Protein AF-A0A9D7X287-F1 (afdb_monomer)

Sequence (91 aa):
MNKLLLFIFSIAYTISINASHVPGGNISYKCISPNTYEITLTVYEDCGTAFISSSPESINVSNSCGIPFSNSISLPNFVYQQEVSQLCDLL

Solvent-accessible surface area (backbone atoms only — not comparable to full-atom values): 6484 Å² total; per-residue (Å²): 117,72,69,61,53,53,52,53,53,60,55,60,73,70,64,82,82,85,82,87,73,74,82,44,67,49,79,51,74,42,81,78,49,93,98,37,69,51,74,49,79,46,77,46,67,82,80,86,75,84,82,84,66,93,60,65,50,74,46,79,56,86,68,93,83,75,67,92,70,72,45,69,43,74,43,80,84,78,87,70,89,75,88,77,76,79,80,76,78,90,123

Mean predicted aligned error: 8.75 Å

pLDDT: mean 84.32, std 9.67, range [56.28, 97.44]

Secondary structure (DSSP, 8-state):
-HHHHHHHHHHHTT-PPP-----EEEEEEEEEETTEEEEEEEEE-STT-SS--SS-EEEE---TT-----SEEEE----------------

Foldseek 3Di:
DVVVVVVVVVVVVPDDDDDADFPDKDWDWDDPDVVDIDIDIGTDGDPQPDDDDPAWDWAADDDPVPDDDDRIDTDGDDDPDDDPDDDDDPD

Structure (mmCIF, N/CA/C/O backbone):
data_AF-A0A9D7X287-F1
#
_entry.id   AF-A0A9D7X287-F1
#
loop_
_atom_site.group_PDB
_atom_site.id
_atom_site.type_symbol
_atom_site.label_atom_id
_atom_site.label_alt_id
_atom_site.label_comp_id
_atom_site.label_asym_id
_atom_site.label_entity_id
_atom_site.label_seq_id
_atom_site.pdbx_PDB_ins_code
_atom_site.Cartn_x
_atom_site.Cartn_y
_atom_site.Cartn_z
_atom_site.occupancy
_atom_site.B_iso_or_equiv
_atom_site.auth_seq_id
_atom_site.auth_comp_id
_atom_site.auth_asym_id
_atom_site.auth_atom_id
_atom_site.pdbx_PDB_model_num
ATOM 1 N N . MET A 1 1 ? 38.249 26.144 -17.984 1.00 61.00 1 MET A N 1
ATOM 2 C CA . MET A 1 1 ? 36.994 25.763 -17.293 1.00 61.00 1 MET A CA 1
ATOM 3 C C . MET A 1 1 ? 36.026 24.994 -18.203 1.00 61.00 1 MET A C 1
ATOM 5 O O . MET A 1 1 ? 35.390 24.066 -17.734 1.00 61.00 1 MET A O 1
ATOM 9 N N . ASN A 1 2 ? 3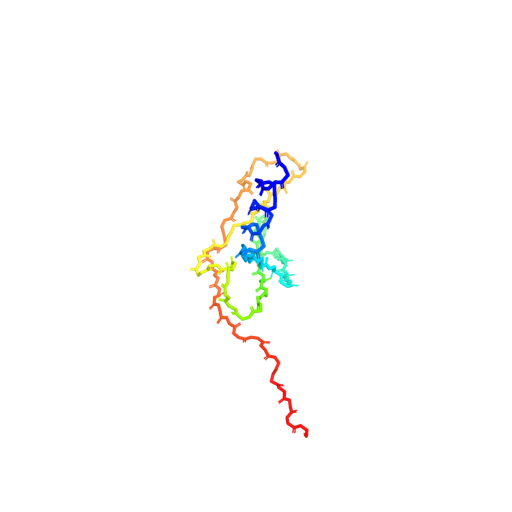5.990 25.269 -19.511 1.00 70.06 2 ASN A N 1
ATOM 10 C CA . ASN A 1 2 ? 35.014 24.687 -20.449 1.00 70.06 2 ASN A CA 1
ATOM 11 C C . ASN A 1 2 ? 35.227 23.180 -20.737 1.00 70.06 2 ASN A C 1
ATOM 13 O O . ASN A 1 2 ? 34.262 22.458 -20.957 1.00 70.06 2 ASN A O 1
ATOM 17 N N . LYS A 1 3 ? 36.475 22.681 -20.688 1.00 82.19 3 LYS A N 1
ATOM 18 C CA . LYS A 1 3 ? 36.797 21.257 -20.936 1.00 82.19 3 LYS A CA 1
ATOM 19 C C . LYS A 1 3 ? 36.353 20.318 -19.804 1.00 82.19 3 LYS A C 1
ATOM 21 O O . LYS A 1 3 ? 35.945 19.197 -20.072 1.00 82.19 3 LYS A O 1
ATOM 26 N N . LEU A 1 4 ? 36.406 20.789 -18.555 1.00 90.00 4 LEU A N 1
ATOM 27 C CA . LEU A 1 4 ? 35.963 20.020 -17.386 1.00 90.00 4 LEU A CA 1
ATOM 28 C C . LEU A 1 4 ? 34.440 19.823 -17.403 1.00 90.00 4 LEU A C 1
ATOM 30 O O . LEU A 1 4 ? 33.948 18.738 -17.124 1.00 90.00 4 LEU A O 1
ATOM 34 N N . LEU A 1 5 ? 33.706 20.863 -17.801 1.00 89.44 5 LEU A N 1
ATOM 35 C CA . LEU A 1 5 ? 32.249 20.837 -17.930 1.00 89.44 5 LEU A CA 1
ATOM 36 C C . LEU A 1 5 ? 31.781 19.824 -18.986 1.00 89.44 5 LEU A C 1
ATOM 38 O O . LEU A 1 5 ? 30.853 19.059 -18.740 1.00 89.44 5 LEU A O 1
ATOM 42 N N . LEU A 1 6 ? 32.475 19.767 -20.127 1.00 88.19 6 LEU A N 1
ATOM 43 C CA . LEU A 1 6 ? 32.209 18.784 -21.182 1.00 88.19 6 LEU A CA 1
ATOM 44 C C . LEU A 1 6 ? 32.461 17.343 -20.716 1.00 88.19 6 LEU A C 1
ATOM 46 O O . LEU A 1 6 ? 31.681 16.449 -21.032 1.00 88.19 6 LEU A O 1
ATOM 50 N N . PHE A 1 7 ? 33.515 17.125 -19.927 1.00 90.75 7 PHE A N 1
ATOM 51 C CA . PHE A 1 7 ? 33.812 15.813 -19.353 1.00 90.75 7 PHE A CA 1
ATOM 52 C C . PHE A 1 7 ? 32.723 15.355 -18.367 1.00 90.75 7 PHE A C 1
ATOM 54 O O . PHE A 1 7 ? 32.262 14.220 -18.443 1.00 90.75 7 PHE A O 1
ATOM 61 N N . ILE A 1 8 ? 32.243 16.256 -17.502 1.00 92.19 8 ILE A N 1
ATOM 62 C CA . ILE A 1 8 ? 31.147 15.973 -16.559 1.00 92.19 8 ILE A CA 1
ATOM 63 C C . ILE A 1 8 ? 29.847 15.632 -17.305 1.00 92.19 8 ILE A C 1
ATOM 65 O O . ILE A 1 8 ? 29.167 14.671 -16.947 1.00 92.19 8 ILE A O 1
ATOM 69 N N . PHE A 1 9 ? 29.519 16.369 -18.370 1.00 88.94 9 PHE A N 1
ATOM 70 C CA . PHE A 1 9 ? 28.322 16.110 -19.175 1.00 88.94 9 PHE A CA 1
ATOM 71 C C . PHE A 1 9 ? 28.377 14.748 -19.888 1.00 88.94 9 PHE A C 1
ATOM 73 O O . PHE A 1 9 ? 27.382 14.028 -19.930 1.00 88.94 9 PHE A O 1
ATOM 80 N N . SER A 1 10 ? 29.557 14.358 -20.382 1.00 88.56 10 SER A N 1
ATOM 81 C CA . SER A 1 10 ? 29.779 13.045 -21.000 1.00 88.56 10 SER A CA 1
ATOM 82 C C . SER A 1 10 ? 29.564 11.888 -20.022 1.00 88.56 10 SER A C 1
ATOM 84 O O . SER A 1 10 ? 29.048 10.849 -20.421 1.00 88.56 10 SER A O 1
ATOM 86 N N . ILE A 1 11 ? 29.953 12.051 -18.755 1.00 91.00 11 ILE A N 1
ATOM 87 C CA . ILE A 1 11 ? 29.745 11.033 -17.715 1.00 91.00 11 ILE A CA 1
ATOM 88 C C . ILE A 1 11 ? 28.261 10.925 -17.358 1.00 91.00 11 ILE A C 1
ATOM 90 O O . ILE A 1 11 ? 27.735 9.817 -17.269 1.00 91.00 11 ILE A O 1
ATOM 94 N N . ALA A 1 12 ? 27.564 12.054 -17.211 1.00 90.06 12 ALA A N 1
ATOM 95 C CA . ALA A 1 12 ? 26.144 12.068 -16.862 1.00 90.06 12 ALA A CA 1
ATOM 96 C C . ALA A 1 12 ? 25.266 11.313 -17.881 1.00 90.06 12 ALA A C 1
ATOM 98 O O . ALA A 1 12 ? 24.287 10.683 -17.493 1.00 90.06 12 ALA A O 1
ATOM 99 N N . TYR A 1 13 ? 25.649 11.310 -19.163 1.00 85.81 13 TYR A N 1
ATOM 100 C CA . T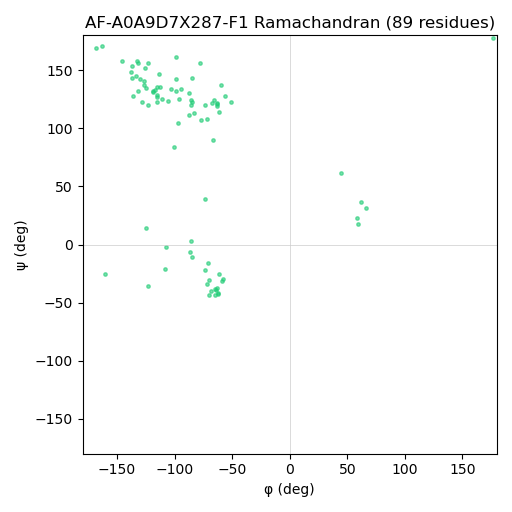YR A 1 13 ? 24.921 10.613 -20.231 1.00 85.81 13 TYR A CA 1
ATOM 101 C C . TYR A 1 13 ? 25.020 9.079 -20.165 1.00 85.81 13 TYR A C 1
ATOM 103 O O . TYR A 1 13 ? 24.247 8.383 -20.816 1.00 85.81 13 TYR A O 1
ATOM 111 N N . THR A 1 14 ? 25.969 8.537 -19.394 1.00 90.94 14 THR A N 1
ATOM 112 C CA . THR A 1 14 ? 26.140 7.080 -19.232 1.00 90.94 14 THR A CA 1
ATOM 113 C C . THR A 1 14 ? 25.263 6.489 -18.127 1.00 90.94 14 THR A C 1
ATOM 115 O O . THR A 1 14 ? 25.199 5.271 -17.970 1.00 90.94 14 THR A O 1
ATOM 118 N N . ILE A 1 15 ? 24.567 7.333 -17.361 1.00 89.94 15 ILE A N 1
ATOM 119 C CA . ILE A 1 15 ? 23.730 6.898 -16.245 1.00 89.94 15 ILE A CA 1
ATOM 120 C C . ILE A 1 15 ? 22.368 6.459 -16.787 1.00 89.94 15 ILE A C 1
ATOM 122 O O . ILE A 1 15 ? 21.582 7.275 -17.262 1.00 89.94 15 ILE A O 1
ATOM 126 N N . SER A 1 16 ? 22.076 5.162 -16.685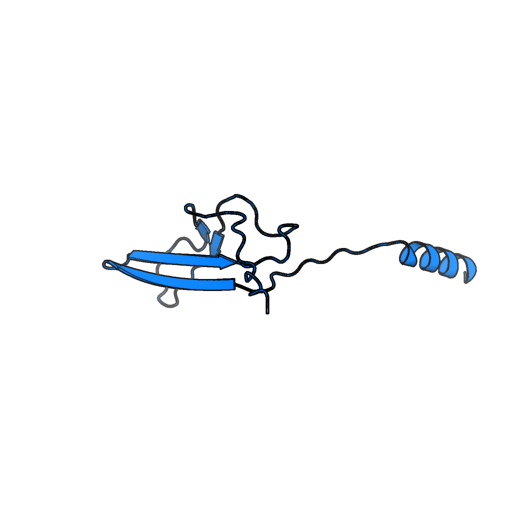 1.00 86.06 16 SER A N 1
ATOM 127 C CA . SER A 1 16 ? 20.727 4.634 -16.908 1.00 86.06 16 SER A CA 1
ATOM 128 C C . SER A 1 16 ? 19.920 4.754 -15.620 1.00 86.06 16 SER A C 1
ATOM 130 O O . SER A 1 16 ? 20.330 4.231 -14.583 1.00 86.06 16 SER A O 1
ATOM 132 N N . ILE A 1 17 ? 18.782 5.443 -15.680 1.00 82.56 17 ILE A N 1
ATOM 133 C CA . ILE A 1 17 ? 17.822 5.500 -14.576 1.00 82.56 17 ILE A CA 1
ATOM 134 C C . ILE A 1 17 ? 16.695 4.507 -14.848 1.00 82.56 17 ILE A C 1
ATOM 136 O O . ILE A 1 17 ? 16.150 4.467 -15.947 1.00 82.56 17 ILE A O 1
ATOM 140 N N . ASN A 1 18 ? 16.354 3.706 -13.842 1.00 80.62 18 ASN A N 1
ATOM 141 C CA . ASN A 1 18 ? 15.189 2.833 -13.886 1.00 80.62 18 ASN A CA 1
ATOM 142 C C . ASN A 1 18 ? 14.090 3.472 -13.042 1.00 80.62 18 ASN A C 1
ATOM 144 O O . ASN A 1 18 ? 14.343 3.908 -11.919 1.00 80.62 18 ASN A O 1
ATOM 148 N N . ALA A 1 19 ? 12.880 3.513 -13.580 1.00 76.06 19 ALA A N 1
ATOM 149 C CA . ALA A 1 19 ? 11.679 3.848 -12.838 1.00 76.06 19 ALA A CA 1
ATOM 150 C C . ALA A 1 19 ? 10.680 2.720 -13.056 1.00 76.06 19 ALA A C 1
ATOM 152 O O . ALA A 1 19 ? 10.568 2.198 -14.165 1.00 76.06 19 ALA A O 1
ATOM 153 N N . SER A 1 20 ? 9.951 2.359 -12.011 1.00 73.94 20 SER A N 1
ATOM 154 C CA . SER A 1 20 ? 8.773 1.514 -12.159 1.00 73.94 20 SER A CA 1
ATOM 155 C C . SER A 1 20 ? 7.574 2.235 -11.570 1.00 73.94 20 SER A C 1
ATOM 157 O O . SER A 1 20 ? 7.702 3.159 -10.765 1.00 73.94 20 SER A O 1
ATOM 159 N N . HIS A 1 21 ? 6.404 1.848 -12.050 1.00 78.88 21 HIS A N 1
ATOM 160 C CA . HIS A 1 21 ? 5.143 2.478 -11.721 1.00 78.88 21 HIS A CA 1
ATOM 161 C C . HIS A 1 21 ? 4.120 1.379 -11.474 1.00 78.88 21 HIS A C 1
ATOM 163 O O . HIS A 1 21 ? 4.134 0.361 -12.161 1.00 78.88 21 HIS A O 1
ATOM 169 N N . VAL A 1 22 ? 3.226 1.598 -10.514 1.00 83.31 22 VAL A N 1
ATOM 170 C CA . VAL A 1 22 ? 2.077 0.720 -10.298 1.00 83.31 22 VAL A CA 1
ATOM 171 C C . VAL A 1 22 ? 1.042 1.047 -11.380 1.00 83.31 22 VAL A C 1
ATOM 173 O O . VAL A 1 22 ? 0.439 2.117 -11.305 1.00 83.31 22 VAL A O 1
ATOM 176 N N . PRO A 1 23 ? 0.829 0.195 -12.405 1.00 84.94 23 PRO A N 1
ATOM 177 C CA . PRO A 1 23 ? -0.109 0.484 -13.495 1.00 84.94 23 PRO A CA 1
ATOM 178 C C . PRO A 1 23 ? -1.532 0.729 -12.989 1.00 84.94 23 PRO A C 1
ATOM 180 O O . PRO A 1 23 ? -2.272 1.513 -13.578 1.00 84.94 23 PRO A O 1
ATOM 183 N N . GLY A 1 24 ? -1.900 0.101 -11.873 1.00 88.06 24 GLY A N 1
ATOM 184 C CA . GLY A 1 24 ? -3.138 0.390 -11.178 1.00 88.06 24 GLY A CA 1
ATOM 185 C C . GLY A 1 24 ? -3.360 -0.524 -9.985 1.00 88.06 24 GLY A C 1
ATOM 186 O O . GLY A 1 24 ? -2.596 -1.447 -9.707 1.00 88.06 24 GLY A O 1
ATOM 187 N N . GLY A 1 25 ? -4.456 -0.272 -9.289 1.00 89.31 25 GLY A N 1
ATOM 188 C CA 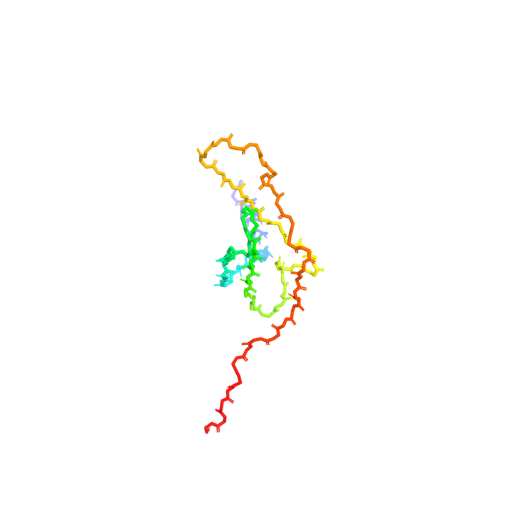. GLY A 1 25 ? -4.902 -1.094 -8.184 1.00 89.31 25 GLY A CA 1
ATOM 189 C C . GLY A 1 25 ? -6.321 -0.734 -7.782 1.00 89.31 25 GLY A C 1
ATOM 190 O O . GLY A 1 25 ? -6.877 0.273 -8.221 1.00 89.31 25 GLY A O 1
ATOM 191 N N . ASN A 1 26 ? -6.904 -1.575 -6.945 1.00 93.12 26 ASN A N 1
ATOM 192 C CA . ASN A 1 26 ? -8.215 -1.378 -6.364 1.00 93.12 26 ASN A CA 1
ATOM 193 C C . ASN A 1 26 ? -8.132 -1.619 -4.860 1.00 93.12 26 ASN A C 1
ATOM 195 O O . ASN A 1 26 ? -7.598 -2.636 -4.422 1.00 93.12 26 ASN A O 1
ATOM 199 N N . ILE A 1 27 ? -8.699 -0.705 -4.079 1.00 94.19 27 ILE A N 1
ATOM 200 C CA . ILE A 1 27 ? -8.908 -0.898 -2.647 1.00 94.19 27 ILE A CA 1
ATOM 201 C C . ILE A 1 27 ? -10.407 -0.924 -2.379 1.00 94.19 27 ILE A C 1
ATOM 203 O O . ILE A 1 27 ? -11.146 -0.029 -2.785 1.00 94.19 27 ILE A O 1
ATOM 207 N N . SER A 1 28 ? -10.861 -1.969 -1.702 1.00 95.81 28 SER A N 1
ATOM 208 C CA . SER A 1 28 ? -12.261 -2.139 -1.330 1.00 95.81 28 SER A CA 1
ATOM 209 C C . SER A 1 28 ? -12.379 -2.522 0.135 1.00 95.81 28 SER A C 1
ATOM 211 O O . SER A 1 28 ? -11.438 -3.044 0.735 1.00 95.81 28 SER A O 1
ATOM 213 N N . TYR A 1 29 ? -13.535 -2.230 0.719 1.00 94.06 29 TYR A N 1
ATOM 214 C CA . TYR A 1 29 ? -13.842 -2.589 2.092 1.00 94.06 29 TYR A CA 1
ATOM 215 C C . TYR A 1 29 ? -15.272 -3.107 2.194 1.00 94.06 29 TYR A C 1
ATOM 217 O O . TYR A 1 29 ? -16.169 -2.668 1.471 1.00 94.06 29 TYR A O 1
ATOM 225 N N . LYS A 1 30 ? -15.491 -4.029 3.127 1.00 96.00 30 LYS A N 1
ATOM 226 C CA . LYS A 1 30 ? -16.794 -4.624 3.405 1.00 96.00 30 LYS A CA 1
ATOM 227 C C . LYS A 1 30 ? -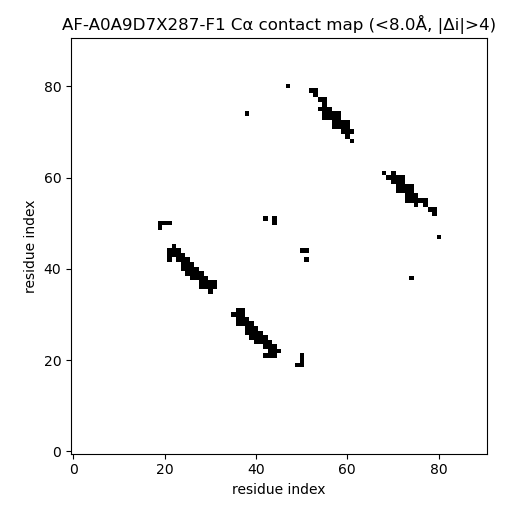17.016 -4.705 4.906 1.00 96.00 30 LYS A C 1
ATOM 229 O O . LYS A 1 30 ? -16.195 -5.255 5.629 1.00 96.00 30 LYS A O 1
ATOM 234 N N . CYS A 1 31 ? -18.147 -4.187 5.377 1.00 95.25 31 CYS A N 1
ATOM 235 C CA . CYS A 1 31 ? -18.577 -4.388 6.759 1.00 95.25 31 CYS A CA 1
ATOM 236 C C . CYS A 1 31 ? -19.071 -5.831 6.922 1.00 95.25 31 CYS A C 1
ATOM 238 O O . CYS A 1 31 ? -20.003 -6.241 6.227 1.00 95.25 31 CYS A O 1
ATOM 240 N N . ILE A 1 32 ? -18.440 -6.597 7.811 1.00 97.44 32 ILE A N 1
ATOM 241 C CA . ILE A 1 32 ? -18.795 -8.003 8.071 1.00 97.44 32 ILE A CA 1
ATOM 242 C C . ILE A 1 32 ? -19.479 -8.192 9.431 1.00 97.44 32 ILE A C 1
ATOM 244 O O . ILE A 1 32 ? -20.218 -9.156 9.616 1.00 97.44 32 ILE A O 1
ATOM 248 N N . SER A 1 33 ? -19.289 -7.252 10.360 1.00 96.75 33 SER A N 1
ATOM 249 C CA . SER A 1 33 ? -19.981 -7.181 11.653 1.00 96.75 33 SER A CA 1
ATOM 250 C C . SER A 1 33 ? -19.839 -5.775 12.256 1.00 96.75 33 SER A C 1
ATOM 252 O O . SER A 1 33 ? -19.071 -4.964 11.729 1.00 96.75 33 SER A O 1
ATOM 254 N N . PRO A 1 34 ? -20.558 -5.435 13.347 1.00 94.06 34 PRO A N 1
ATOM 255 C CA . PRO A 1 34 ? -20.395 -4.141 14.004 1.00 94.06 34 PRO A CA 1
ATOM 256 C C . PRO A 1 34 ? -18.921 -3.845 14.310 1.00 94.06 34 PRO A C 1
ATOM 258 O O . PRO A 1 34 ? -18.256 -4.622 14.990 1.00 94.06 34 PRO A O 1
ATOM 261 N N . ASN A 1 35 ? -18.420 -2.719 13.798 1.00 85.94 35 ASN A N 1
ATOM 262 C CA . ASN A 1 35 ? -17.024 -2.280 13.931 1.00 85.94 35 ASN A CA 1
ATOM 263 C C . ASN A 1 35 ? -15.975 -3.261 13.373 1.00 85.94 35 ASN A C 1
ATOM 265 O O . ASN A 1 35 ? -14.816 -3.215 13.778 1.00 85.94 35 ASN A O 1
ATOM 269 N N . THR A 1 36 ? -16.348 -4.144 12.446 1.00 90.81 36 THR A N 1
ATOM 270 C CA . THR A 1 36 ? -15.419 -5.082 11.806 1.00 90.81 36 THR A CA 1
ATOM 271 C C . THR A 1 36 ? -15.550 -4.991 10.297 1.00 90.81 36 THR A C 1
ATOM 273 O O . THR A 1 36 ? -16.626 -5.205 9.731 1.00 90.81 36 THR A O 1
ATOM 276 N N . TYR A 1 37 ? -14.430 -4.689 9.652 1.00 91.69 37 TYR A N 1
ATOM 277 C CA . TYR A 1 37 ? -14.351 -4.502 8.215 1.00 91.69 37 TYR A CA 1
ATOM 278 C C . TYR A 1 37 ? -13.292 -5.429 7.635 1.00 91.69 37 TYR A C 1
ATOM 280 O O . TYR A 1 37 ? -12.186 -5.531 8.161 1.00 91.69 37 TYR A O 1
ATOM 288 N N . GLU A 1 38 ? -13.644 -6.083 6.540 1.00 94.00 38 GLU A N 1
ATOM 289 C CA . GLU A 1 38 ? -12.700 -6.752 5.660 1.00 94.00 38 GLU A CA 1
ATOM 290 C C . GLU A 1 38 ? -12.198 -5.731 4.642 1.00 94.00 38 GLU A C 1
ATOM 292 O O . GLU A 1 38 ? -13.000 -5.005 4.052 1.00 94.00 38 GLU A O 1
ATOM 297 N N . ILE A 1 39 ? -10.881 -5.646 4.463 1.00 94.38 39 ILE A N 1
ATOM 298 C CA . ILE A 1 39 ? -10.241 -4.732 3.516 1.00 94.38 39 ILE A CA 1
ATOM 299 C C . ILE A 1 39 ? -9.482 -5.574 2.500 1.00 94.38 39 ILE A C 1
ATOM 301 O O . ILE A 1 39 ? -8.717 -6.462 2.870 1.00 94.38 39 ILE A O 1
ATOM 305 N N . THR A 1 40 ? -9.682 -5.280 1.221 1.00 95.12 40 THR A N 1
ATOM 306 C CA . THR A 1 40 ? -9.009 -5.965 0.119 1.00 95.12 40 THR A CA 1
ATOM 307 C C . THR A 1 40 ? -8.276 -4.942 -0.729 1.00 95.12 40 THR A C 1
ATOM 309 O O . THR A 1 40 ? -8.897 -4.037 -1.290 1.00 95.12 40 THR A O 1
ATOM 312 N N . LEU A 1 41 ? -6.957 -5.109 -0.823 1.00 93.69 41 LEU A N 1
ATOM 313 C CA . LEU A 1 41 ? -6.086 -4.377 -1.732 1.00 93.69 41 LEU A CA 1
ATOM 314 C C . LEU A 1 41 ? -5.676 -5.312 -2.873 1.00 93.69 41 LEU A C 1
ATOM 316 O O . LEU A 1 41 ? -5.108 -6.374 -2.637 1.00 93.69 41 LEU A O 1
ATOM 320 N N . THR A 1 42 ? -5.953 -4.903 -4.103 1.00 91.75 42 THR A N 1
ATOM 321 C CA . THR A 1 42 ? -5.490 -5.563 -5.324 1.00 91.75 42 THR A CA 1
ATOM 322 C C . THR A 1 42 ? -4.558 -4.603 -6.037 1.00 91.75 42 THR A C 1
ATOM 324 O O . THR A 1 42 ? -4.967 -3.491 -6.362 1.00 91.75 42 THR A O 1
ATOM 327 N N . VAL A 1 43 ? -3.320 -5.015 -6.287 1.00 89.38 43 VAL A N 1
ATOM 328 C CA . VAL A 1 43 ? -2.353 -4.223 -7.053 1.00 89.38 43 VAL A CA 1
ATOM 329 C C . VAL A 1 43 ? -1.991 -4.996 -8.308 1.00 89.38 43 VAL A C 1
ATOM 331 O O . VAL A 1 43 ? -1.734 -6.194 -8.240 1.00 89.38 43 VAL A O 1
ATOM 334 N N . TYR A 1 44 ? -2.000 -4.308 -9.444 1.00 86.94 44 TYR A N 1
ATOM 335 C CA . TYR A 1 44 ? -1.561 -4.861 -10.715 1.00 86.94 44 TYR A CA 1
ATOM 336 C C . TYR A 1 44 ? -0.134 -4.402 -10.983 1.00 86.94 44 TYR A C 1
ATOM 338 O O . TYR A 1 44 ? 0.211 -3.257 -10.693 1.00 86.94 44 TYR A O 1
ATOM 346 N N . GLU A 1 45 ? 0.679 -5.275 -11.562 1.00 82.31 45 GLU A N 1
ATOM 347 C CA . GLU A 1 45 ? 2.031 -4.965 -12.013 1.00 82.31 45 GLU A CA 1
ATOM 348 C C . GLU A 1 45 ? 2.249 -5.519 -13.421 1.00 82.31 45 GLU A C 1
ATOM 350 O O . GLU A 1 45 ? 1.702 -6.562 -13.776 1.00 82.31 45 GLU A O 1
ATOM 355 N N . ASP A 1 46 ? 3.023 -4.798 -14.232 1.00 76.12 46 ASP A N 1
ATOM 356 C CA . ASP A 1 46 ? 3.436 -5.276 -15.549 1.00 76.12 46 ASP A CA 1
ATOM 357 C C . ASP A 1 46 ? 4.721 -6.096 -15.369 1.00 76.12 46 ASP A C 1
ATOM 359 O O . ASP A 1 46 ? 5.764 -5.566 -14.981 1.00 76.12 46 ASP A O 1
ATOM 363 N N . CYS A 1 47 ? 4.624 -7.409 -15.585 1.00 66.69 47 CYS A N 1
ATOM 364 C CA . CYS A 1 47 ? 5.754 -8.338 -15.590 1.00 66.69 47 CYS A CA 1
ATOM 365 C C . CYS A 1 47 ? 6.549 -8.475 -14.267 1.00 66.69 47 CYS A C 1
ATOM 367 O O . CYS A 1 47 ? 7.764 -8.642 -14.322 1.00 66.69 47 CYS A O 1
ATOM 369 N N . GLY A 1 48 ? 5.916 -8.428 -13.085 1.00 62.47 48 GLY A N 1
ATOM 370 C CA . GLY A 1 48 ? 6.451 -9.017 -11.835 1.00 62.47 48 GLY A CA 1
ATOM 371 C C . GLY A 1 48 ? 7.807 -8.515 -11.304 1.00 62.47 48 GLY A C 1
ATOM 372 O O . GLY A 1 48 ? 8.463 -9.227 -10.541 1.00 62.47 48 GLY A O 1
ATOM 373 N N . THR A 1 49 ? 8.293 -7.350 -11.749 1.00 60.03 49 THR A N 1
ATOM 374 C CA . THR A 1 49 ? 9.739 -7.049 -11.734 1.00 60.03 49 THR A CA 1
ATOM 375 C C . THR A 1 49 ? 10.232 -6.038 -10.703 1.00 60.03 49 THR A C 1
ATOM 377 O O . THR A 1 49 ? 11.448 -5.845 -10.666 1.00 60.03 49 THR A O 1
ATOM 380 N N . ALA A 1 50 ? 9.411 -5.394 -9.854 1.00 58.81 50 ALA A N 1
ATOM 381 C CA . ALA A 1 50 ? 10.018 -4.354 -9.000 1.00 58.81 50 ALA A CA 1
ATOM 382 C C . ALA A 1 50 ? 9.325 -3.858 -7.717 1.00 58.81 50 ALA A C 1
ATOM 384 O O . ALA A 1 50 ? 10.058 -3.347 -6.872 1.00 58.81 50 ALA A O 1
ATOM 385 N N . PHE A 1 51 ? 7.998 -3.914 -7.535 1.00 70.25 51 PHE A N 1
ATOM 386 C CA . PHE A 1 51 ? 7.363 -3.066 -6.498 1.00 70.25 51 PHE A CA 1
ATOM 387 C C . PHE A 1 51 ? 6.549 -3.779 -5.426 1.00 70.25 51 PHE A C 1
ATOM 389 O O . PHE A 1 51 ? 6.578 -3.335 -4.279 1.00 70.25 51 PHE A O 1
ATOM 396 N N . ILE A 1 52 ? 5.842 -4.857 -5.756 1.00 75.75 52 ILE A N 1
ATOM 397 C CA . ILE A 1 52 ? 5.105 -5.626 -4.753 1.00 75.75 52 ILE A CA 1
ATOM 398 C C . ILE A 1 52 ? 6.005 -6.766 -4.298 1.00 75.75 52 ILE A C 1
ATOM 400 O O . ILE A 1 52 ? 6.657 -7.425 -5.102 1.00 75.75 52 ILE A O 1
ATOM 404 N N . SER A 1 53 ? 6.083 -6.973 -2.989 1.00 76.94 53 SER A N 1
ATOM 405 C CA . SER A 1 53 ? 6.845 -8.079 -2.417 1.00 76.94 53 SER A CA 1
ATOM 406 C C . SER A 1 53 ? 5.916 -9.234 -2.067 1.00 76.94 53 SER A C 1
ATOM 408 O O . SER A 1 53 ? 4.716 -9.051 -1.868 1.00 76.94 53 SER A O 1
ATOM 410 N N . SER A 1 54 ? 6.475 -10.430 -1.903 1.00 83.94 54 SER A N 1
ATOM 411 C CA . SER A 1 54 ? 5.763 -11.572 -1.327 1.00 83.94 54 SER A CA 1
ATOM 412 C C . SER A 1 54 ? 5.580 -11.424 0.194 1.00 83.94 54 SER A C 1
ATOM 414 O O . SER A 1 54 ? 5.789 -12.384 0.938 1.00 83.94 54 SER A O 1
ATOM 416 N N . SER A 1 55 ? 5.290 -10.216 0.681 1.00 88.31 55 SER A N 1
ATOM 417 C CA . SER A 1 55 ? 5.121 -9.916 2.100 1.00 88.31 55 SER A CA 1
ATOM 418 C C . SER A 1 55 ? 3.858 -9.083 2.342 1.00 88.31 55 SER A C 1
ATOM 420 O O . SER A 1 55 ? 3.361 -8.453 1.407 1.00 88.31 55 SER A O 1
ATOM 422 N N . PRO A 1 56 ? 3.307 -9.101 3.571 1.00 91.06 56 PRO A N 1
ATOM 423 C CA . PRO A 1 56 ? 2.104 -8.349 3.899 1.00 91.06 56 PRO A CA 1
ATOM 424 C C . PRO A 1 56 ? 2.250 -6.861 3.596 1.00 91.06 56 PRO A C 1
ATOM 426 O O . PRO A 1 56 ? 3.160 -6.205 4.103 1.00 91.06 56 PRO A O 1
ATOM 429 N N . GLU A 1 57 ? 1.300 -6.320 2.843 1.00 90.88 57 GLU A N 1
ATOM 430 C CA . GLU A 1 57 ? 1.231 -4.882 2.611 1.00 90.88 57 GLU A CA 1
ATOM 431 C C . GLU A 1 57 ? 0.643 -4.140 3.809 1.00 90.88 57 GLU A C 1
ATOM 433 O O . GLU A 1 57 ? -0.105 -4.705 4.614 1.00 90.88 57 GLU A O 1
ATOM 438 N N . SER A 1 58 ? 0.975 -2.856 3.927 1.00 92.44 58 SER A N 1
ATOM 439 C CA . SER A 1 58 ? 0.439 -1.999 4.986 1.00 92.44 58 SER A CA 1
ATOM 440 C C . SER A 1 58 ? -0.428 -0.885 4.417 1.00 92.44 58 SER A C 1
ATOM 442 O O . SER A 1 58 ? -0.072 -0.224 3.446 1.00 92.44 58 SER A O 1
ATOM 444 N N . ILE A 1 59 ? -1.577 -0.656 5.047 1.00 91.62 59 ILE A N 1
ATOM 445 C CA . ILE A 1 59 ? -2.479 0.446 4.718 1.00 91.62 59 ILE A CA 1
ATOM 446 C C . ILE A 1 59 ? -2.532 1.432 5.872 1.00 91.62 59 ILE A C 1
ATOM 448 O O . ILE A 1 59 ? -2.474 1.045 7.043 1.00 91.62 59 ILE A O 1
ATOM 452 N N . ASN A 1 60 ? -2.691 2.709 5.532 1.00 91.81 60 ASN A N 1
ATOM 453 C CA . ASN A 1 60 ? -2.943 3.738 6.524 1.00 91.81 60 ASN A CA 1
ATOM 454 C C . ASN A 1 60 ? -4.442 4.013 6.642 1.00 91.81 60 ASN A C 1
ATOM 456 O O . ASN A 1 60 ? -5.096 4.337 5.652 1.00 91.81 60 ASN A O 1
ATOM 460 N N . VAL A 1 61 ? -4.977 3.910 7.856 1.00 88.19 61 VAL A N 1
ATOM 461 C CA . VAL A 1 61 ? -6.383 4.167 8.171 1.00 88.19 61 VAL A CA 1
ATOM 462 C C . VAL A 1 61 ? -6.472 5.371 9.095 1.00 88.19 61 VAL A C 1
ATOM 464 O O . VAL A 1 61 ? -5.803 5.442 10.124 1.00 88.19 61 VAL A O 1
ATOM 467 N N . SER A 1 62 ? -7.313 6.330 8.725 1.00 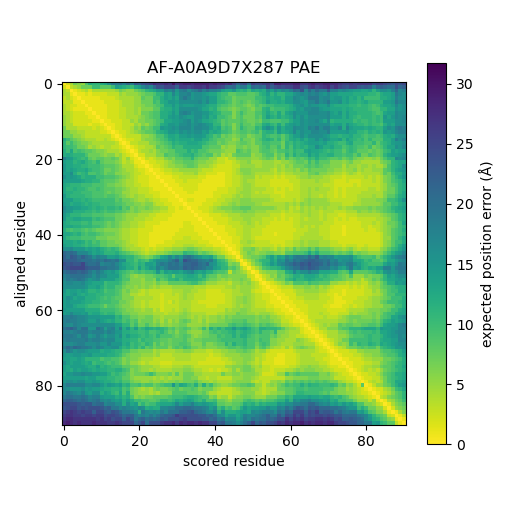88.19 62 SER A N 1
ATOM 468 C CA . SER A 1 62 ? -7.598 7.517 9.522 1.00 88.19 62 SER A CA 1
ATOM 469 C C . SER A 1 62 ? -9.099 7.655 9.741 1.00 88.19 62 SER A C 1
ATOM 471 O O . SER A 1 62 ? -9.911 7.191 8.938 1.00 88.19 62 SER A O 1
ATOM 473 N N . ASN A 1 63 ? -9.478 8.287 10.851 1.00 85.19 63 ASN A N 1
ATOM 474 C CA . ASN A 1 63 ? -10.869 8.581 11.152 1.00 85.19 63 ASN A CA 1
ATOM 475 C C . ASN A 1 63 ? -11.030 10.055 11.545 1.00 85.19 63 ASN A C 1
ATOM 477 O O . ASN A 1 63 ? -10.193 10.633 12.233 1.00 85.19 63 ASN A O 1
ATOM 481 N N . SER A 1 64 ? -12.129 10.674 11.120 1.00 89.25 64 SER A N 1
ATOM 482 C CA . SER A 1 64 ? -12.435 12.077 11.432 1.00 89.25 64 SER A CA 1
ATOM 483 C C . SER A 1 64 ? -13.126 12.260 12.786 1.00 89.25 64 SER A C 1
ATOM 485 O O . SER A 1 64 ? -13.245 13.383 13.266 1.00 89.25 64 SER A O 1
ATOM 487 N N . CYS A 1 65 ? -13.567 11.174 13.427 1.00 88.94 65 CYS A N 1
ATOM 488 C CA . CYS A 1 65 ? -14.263 11.215 14.716 1.00 88.94 65 CYS A CA 1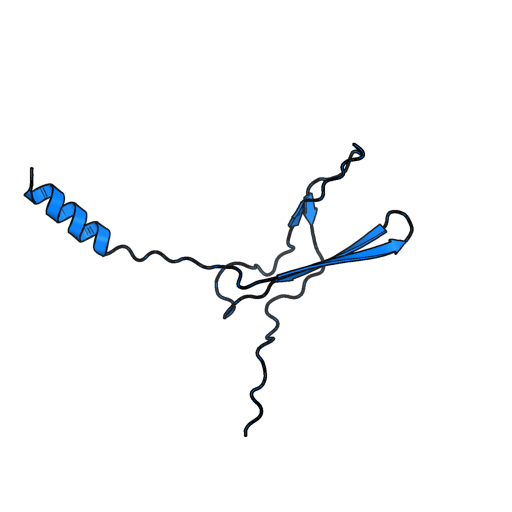
ATOM 489 C C . CYS A 1 65 ? -13.312 11.239 15.928 1.00 88.94 65 CYS A C 1
ATOM 491 O O . CYS A 1 65 ? -13.789 11.179 17.057 1.00 88.94 65 CYS A O 1
ATOM 493 N N . GLY A 1 66 ? -11.989 11.285 15.717 1.00 84.12 66 GLY A N 1
ATOM 494 C CA . GLY A 1 66 ? -10.994 11.354 16.797 1.00 84.12 66 GLY A CA 1
ATOM 495 C C . GLY A 1 66 ? -10.933 10.096 17.666 1.00 84.12 66 GLY A C 1
ATOM 496 O O . GLY A 1 66 ? -10.664 10.186 18.862 1.00 84.12 66 GLY A O 1
ATOM 497 N N . ILE A 1 67 ? -11.213 8.927 17.082 1.00 83.25 67 ILE A N 1
ATOM 498 C CA . ILE A 1 67 ? -11.189 7.659 17.820 1.00 83.25 67 ILE A CA 1
ATOM 499 C C . ILE A 1 67 ? -9.742 7.166 17.785 1.00 83.25 67 ILE A C 1
ATOM 501 O O . ILE A 1 67 ? -9.194 7.031 16.691 1.00 83.25 67 ILE A O 1
ATOM 505 N N . PRO A 1 68 ? -9.102 6.895 18.936 1.00 81.56 68 PRO A N 1
ATOM 506 C CA . PRO A 1 68 ? -7.740 6.384 18.942 1.00 81.56 68 PRO A CA 1
ATOM 507 C C . PRO A 1 68 ? -7.711 5.015 18.256 1.00 81.56 68 PRO A C 1
ATOM 509 O O . PRO A 1 68 ? -8.401 4.084 18.670 1.00 81.56 68 PRO A O 1
ATOM 512 N N . PHE A 1 69 ? -6.922 4.905 17.192 1.00 81.75 69 PHE A N 1
ATOM 513 C CA . PHE A 1 69 ? -6.813 3.703 16.375 1.00 81.75 69 PHE A CA 1
ATOM 514 C C . PHE A 1 69 ? -5.377 3.542 15.859 1.00 81.75 69 PHE A C 1
ATOM 516 O O . PHE A 1 69 ? -4.619 4.510 15.813 1.00 81.75 69 PHE A O 1
ATOM 523 N N . SER A 1 70 ? -4.983 2.318 15.494 1.00 83.31 70 SER A N 1
ATOM 524 C CA . SER A 1 70 ? -3.681 2.088 14.860 1.00 83.31 70 SER A CA 1
ATOM 525 C C . SER A 1 70 ? -3.706 2.621 13.436 1.00 83.31 70 SER A C 1
ATOM 527 O O . SER A 1 70 ? -4.327 2.027 12.560 1.00 83.31 70 SER A O 1
ATOM 529 N N . ASN A 1 71 ? -3.007 3.723 13.186 1.00 84.12 71 ASN A N 1
ATOM 530 C CA . ASN A 1 71 ? -3.007 4.335 11.863 1.00 84.12 71 ASN A CA 1
ATOM 531 C C . ASN A 1 71 ? -2.446 3.419 10.775 1.00 84.12 71 ASN A C 1
ATOM 533 O O . ASN A 1 71 ? -2.828 3.606 9.634 1.00 84.12 71 ASN A O 1
ATOM 537 N N . SER A 1 72 ? -1.586 2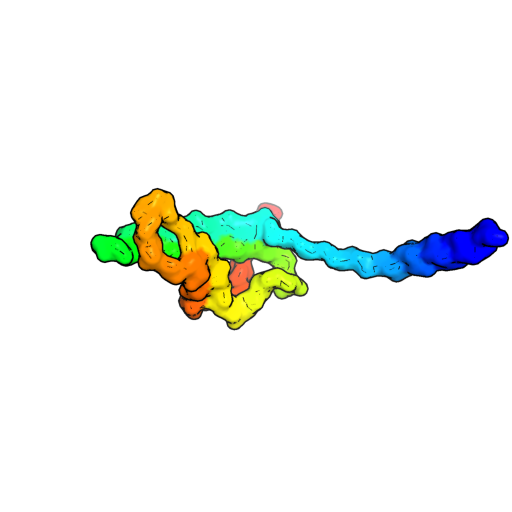.452 11.105 1.00 91.50 72 SER A N 1
ATOM 538 C CA . SER A 1 72 ? -1.056 1.472 10.154 1.00 91.50 72 SER A CA 1
ATOM 539 C C . SER A 1 72 ? -1.611 0.083 10.470 1.00 91.50 72 SER A C 1
ATOM 541 O O . SER A 1 72 ? -1.504 -0.393 11.605 1.00 91.50 72 SER A O 1
ATOM 543 N N . ILE A 1 73 ? -2.227 -0.548 9.471 1.00 90.38 73 ILE A N 1
ATOM 544 C CA . ILE A 1 73 ? -2.749 -1.915 9.534 1.00 90.38 73 ILE A CA 1
ATOM 545 C C . ILE A 1 73 ? -2.018 -2.754 8.488 1.00 90.38 73 ILE A C 1
ATOM 547 O O . ILE A 1 73 ? -1.922 -2.353 7.331 1.00 90.38 73 ILE A O 1
ATOM 551 N N . SER A 1 74 ? -1.538 -3.932 8.882 1.00 93.12 74 SER A N 1
ATOM 552 C CA . SER A 1 74 ? -0.996 -4.921 7.948 1.00 93.12 74 SER A CA 1
ATOM 553 C C . SER A 1 74 ? -2.115 -5.786 7.358 1.00 93.12 74 SER A C 1
ATOM 555 O O . SER A 1 74 ? -3.063 -6.138 8.061 1.00 93.12 74 SER A O 1
ATOM 557 N N . LEU A 1 75 ? -1.991 -6.144 6.081 1.00 92.38 75 LEU A N 1
ATOM 558 C CA . LEU A 1 75 ? -2.843 -7.075 5.345 1.00 92.38 75 LEU A CA 1
ATOM 559 C C . LEU A 1 75 ? -2.134 -8.444 5.265 1.00 92.38 75 LEU A C 1
ATOM 561 O O . LEU A 1 75 ? -1.442 -8.724 4.287 1.00 92.38 75 LEU A O 1
ATOM 565 N N . PRO A 1 76 ? -2.253 -9.307 6.295 1.00 90.62 76 PRO A N 1
ATOM 566 C CA . PRO A 1 76 ? -1.452 -10.530 6.402 1.00 90.62 76 PRO A CA 1
ATOM 567 C C . PRO A 1 76 ? -1.876 -11.636 5.434 1.00 90.62 76 PRO A C 1
ATOM 569 O O . PRO A 1 76 ? -1.088 -12.537 5.163 1.00 90.62 76 PRO A O 1
ATOM 572 N N . ASN A 1 77 ? -3.115 -11.596 4.941 1.00 87.06 77 ASN A N 1
ATOM 573 C CA . ASN A 1 77 ? -3.619 -12.546 3.960 1.00 87.06 77 ASN A CA 1
ATOM 574 C C . ASN A 1 77 ? -3.491 -11.930 2.566 1.00 87.06 77 ASN A C 1
ATOM 576 O O . ASN A 1 77 ? -4.259 -11.036 2.213 1.00 87.06 77 ASN A O 1
ATOM 580 N N . PHE A 1 78 ? -2.507 -12.392 1.801 1.00 87.75 78 PHE A N 1
ATOM 581 C CA . PHE A 1 78 ? -2.221 -11.892 0.464 1.00 87.75 78 PHE A CA 1
ATOM 582 C C . PHE A 1 78 ? -1.920 -13.052 -0.486 1.00 87.75 78 PHE A C 1
ATOM 584 O O . PHE A 1 78 ? -1.464 -14.122 -0.082 1.00 87.75 78 PHE A O 1
ATOM 591 N N . VAL A 1 79 ? -2.174 -12.815 -1.768 1.00 85.62 79 VAL A N 1
ATOM 592 C CA . VAL A 1 79 ? -1.772 -13.685 -2.876 1.00 85.62 79 VAL A CA 1
ATOM 593 C C . VAL A 1 79 ? -0.729 -12.915 -3.678 1.00 85.62 79 VAL A C 1
ATOM 595 O O . VAL A 1 79 ? -0.903 -11.719 -3.905 1.00 85.62 79 VAL A O 1
ATOM 598 N N . TYR A 1 80 ? 0.361 -13.576 -4.073 1.00 81.62 80 TYR A N 1
ATOM 599 C CA . TYR A 1 80 ? 1.488 -12.934 -4.750 1.00 81.62 80 TYR A CA 1
ATOM 600 C C . TYR A 1 80 ? 1.847 -13.626 -6.071 1.00 81.62 80 TYR A C 1
ATOM 602 O O . TYR A 1 80 ? 1.869 -14.855 -6.139 1.00 81.62 80 TYR A O 1
ATOM 610 N N . GLN A 1 81 ? 2.112 -12.786 -7.081 1.00 74.69 81 GLN A N 1
ATOM 611 C CA . GLN A 1 81 ? 2.307 -13.068 -8.511 1.00 74.69 81 GLN A CA 1
ATOM 612 C C . GLN A 1 81 ? 1.286 -14.036 -9.115 1.00 74.69 81 GLN A C 1
ATOM 614 O O . GLN A 1 81 ? 1.616 -15.108 -9.621 1.00 74.69 81 GLN A O 1
ATOM 619 N N . GLN A 1 82 ? 0.017 -13.622 -9.081 1.00 82.25 82 GLN A N 1
ATOM 620 C CA . GLN A 1 82 ? -1.012 -14.242 -9.904 1.00 82.25 82 GLN A CA 1
ATOM 621 C C . GLN A 1 82 ? -1.020 -13.597 -11.295 1.00 82.25 82 GLN A C 1
ATOM 623 O O . GLN A 1 82 ? -1.289 -12.405 -11.429 1.00 82.25 82 GLN A O 1
ATOM 628 N N . GLU A 1 83 ? -0.791 -14.407 -12.327 1.00 82.31 83 GLU A N 1
ATOM 629 C CA . GLU A 1 83 ? -0.963 -13.990 -13.718 1.00 82.31 83 GLU A CA 1
ATOM 630 C C . GLU A 1 83 ? -2.438 -13.703 -14.016 1.00 82.31 83 GLU A C 1
ATOM 632 O O . GLU A 1 83 ? -3.314 -14.546 -13.810 1.00 82.31 83 GLU A O 1
ATOM 637 N N . VAL A 1 84 ? -2.706 -12.491 -14.500 1.00 81.81 84 VAL A N 1
ATOM 638 C CA . VAL A 1 84 ? -4.049 -12.006 -14.866 1.00 81.81 84 VAL A CA 1
ATOM 639 C C . VAL A 1 84 ? -4.102 -11.505 -16.310 1.00 81.81 84 VAL A C 1
ATOM 641 O O . VAL A 1 84 ? -5.046 -10.817 -16.699 1.00 81.81 84 VAL A O 1
ATOM 644 N N . SER A 1 85 ? -3.080 -11.832 -17.108 1.00 77.62 85 SER A N 1
ATOM 645 C CA . SER A 1 85 ? -3.03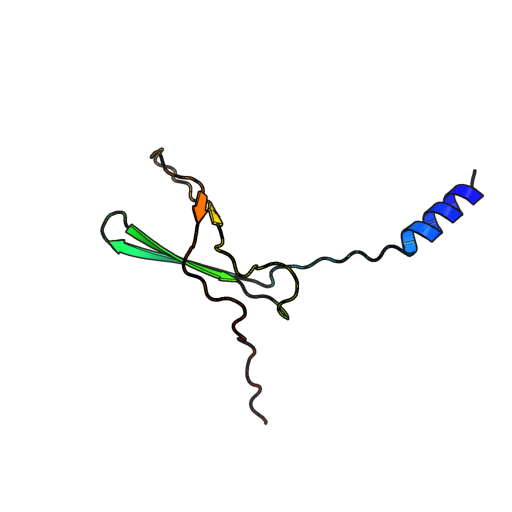5 -11.492 -18.525 1.00 77.62 85 SER A CA 1
ATOM 646 C C . SER A 1 85 ? -4.222 -12.110 -19.263 1.00 77.62 85 SER A C 1
ATOM 648 O O . SER A 1 85 ? -4.638 -13.245 -19.021 1.00 77.62 85 SER A O 1
ATOM 650 N N . GLN A 1 86 ? -4.812 -11.314 -20.151 1.00 68.75 86 GLN A N 1
ATOM 651 C CA . GLN A 1 86 ? -5.952 -11.741 -20.941 1.00 68.75 86 GLN A CA 1
ATOM 652 C C . GLN A 1 86 ? -5.480 -12.833 -21.904 1.00 68.75 86 GLN A C 1
ATOM 654 O O . GLN A 1 86 ? -4.565 -12.607 -22.698 1.00 68.75 86 GLN A O 1
ATOM 659 N N . LEU A 1 87 ? -6.084 -14.022 -21.828 1.00 70.25 87 LEU A N 1
ATOM 660 C CA . LEU A 1 87 ? -5.886 -15.036 -22.856 1.00 70.25 87 LEU A CA 1
ATOM 661 C C . LEU A 1 87 ? -6.415 -14.436 -24.159 1.00 70.25 87 LEU A C 1
ATOM 663 O O . LEU A 1 87 ? -7.602 -14.130 -24.264 1.00 70.25 87 LEU A O 1
ATOM 667 N N . CYS A 1 88 ? -5.532 -14.188 -25.123 1.00 69.00 88 CYS A N 1
ATOM 668 C CA . CYS A 1 88 ? -5.977 -13.807 -26.452 1.00 69.00 88 CYS A CA 1
ATOM 669 C C . CYS A 1 88 ? -6.782 -14.977 -27.025 1.00 69.00 88 CYS A C 1
ATOM 671 O O . CYS A 1 88 ? -6.233 -16.069 -27.195 1.00 69.00 88 CYS A O 1
ATOM 673 N N . ASP A 1 89 ? -8.056 -14.751 -27.342 1.00 64.25 89 ASP A N 1
ATOM 674 C CA . ASP A 1 89 ? -8.796 -15.677 -28.191 1.00 64.25 89 ASP A CA 1
ATOM 675 C C . ASP A 1 89 ? -8.105 -15.689 -29.561 1.00 64.25 89 ASP A C 1
ATOM 677 O O . ASP A 1 89 ? -7.912 -14.641 -30.185 1.00 64.25 89 ASP A O 1
ATOM 681 N N . LEU A 1 90 ? -7.665 -16.871 -29.996 1.00 65.81 90 LEU A N 1
ATOM 682 C CA . LEU A 1 90 ? -7.104 -17.087 -31.328 1.00 65.81 90 LEU A CA 1
ATOM 683 C C . LEU A 1 90 ? -8.230 -16.887 -32.354 1.00 65.81 90 LEU A C 1
ATOM 685 O O . LEU A 1 90 ? -8.959 -17.831 -32.658 1.00 65.81 90 LEU A O 1
ATOM 689 N N . LEU A 1 91 ? -8.402 -15.651 -32.827 1.00 56.28 91 LEU A N 1
ATOM 690 C CA . LEU A 1 91 ? -9.176 -15.343 -34.032 1.00 56.28 91 LEU A CA 1
ATOM 691 C C . LEU A 1 91 ? -8.391 -15.736 -35.287 1.00 56.28 91 LEU A C 1
ATOM 693 O O . LEU A 1 91 ? -7.190 -15.388 -35.365 1.00 56.28 91 LEU A O 1
#

Radius of gyration: 22.21 Å; Cα contacts (8 Å, |Δi|>4): 75; chains: 1; bounding box: 57×43×53 Å

Nearest PDB structures (foldseek):
  7ezx-assembly1_ME  TM=3.898E-01  e=7.773E+00  Porphyridium purpureum